Protein AF-A0A432I311-F1 (afdb_monomer_lite)

Radius of gyration: 14.48 Å; chains: 1; bounding box: 32×39×32 Å

pLDDT: mean 94.28, std 9.29, range [42.91, 98.44]

Sequence (109 aa):
MNHTLLIEANDCALIIVDVQTTFTDKLPEAKRQPLINRICWIISVARWLDIPIVVTAEDVARLGGVAPDIQRHLPKDAKVYDKMVFGIAGNPDILDAIDRLGRHTLILV

Secondary structure (DSSP, 8-state):
--------GGGEEEEEE--BHHHHTTS-HHHHHHHHHHHHHHHHHHHHTT--EEEEEE-HHHH-SB-HHHHHHS-TTPPEEEESSSSGGG-HHHHHHHHTTT-SEEEE-

Structure (mmCIF, N/CA/C/O backbone):
data_AF-A0A432I311-F1
#
_entry.id   AF-A0A432I311-F1
#
loop_
_atom_site.group_PDB
_atom_site.id
_atom_site.type_symbol
_atom_site.label_atom_id
_atom_site.label_alt_id
_atom_site.label_comp_id
_atom_site.label_asym_id
_atom_site.label_entity_id
_atom_site.label_seq_id
_atom_site.pdbx_PDB_ins_code
_atom_site.Cartn_x
_atom_site.Cartn_y
_atom_site.Cartn_z
_atom_site.occupancy
_atom_site.B_iso_or_equiv
_atom_site.auth_seq_id
_atom_site.auth_comp_id
_atom_site.auth_asym_id
_atom_site.auth_atom_id
_atom_site.pdbx_PDB_model_num
ATOM 1 N N . MET A 1 1 ? -16.659 27.597 12.096 1.00 42.91 1 MET A N 1
ATOM 2 C CA . MET A 1 1 ? -15.858 26.761 13.012 1.00 42.91 1 MET A CA 1
ATOM 3 C C . MET A 1 1 ? -14.761 26.138 12.168 1.00 42.91 1 MET A C 1
ATOM 5 O O . MET A 1 1 ? -15.089 25.404 11.247 1.00 42.91 1 MET A O 1
ATOM 9 N N . ASN A 1 2 ? -13.497 26.517 12.377 1.00 49.06 2 ASN A N 1
ATOM 10 C CA . ASN A 1 2 ? -12.374 25.851 11.714 1.00 49.06 2 ASN A CA 1
ATOM 11 C C . ASN A 1 2 ? -12.157 24.523 12.435 1.00 49.06 2 ASN A C 1
ATOM 13 O O . ASN A 1 2 ? -11.606 24.507 13.533 1.00 49.06 2 ASN A O 1
ATOM 17 N N . HIS A 1 3 ? -12.638 23.428 11.854 1.00 52.88 3 HIS A N 1
ATOM 18 C CA . HIS A 1 3 ? -12.259 22.105 12.320 1.00 52.88 3 HIS A CA 1
ATOM 19 C C . HIS A 1 3 ? -10.840 21.845 11.827 1.00 52.88 3 HIS A C 1
ATOM 21 O O . HIS A 1 3 ? -10.619 21.620 10.639 1.00 52.88 3 HIS A O 1
ATOM 27 N N . THR A 1 4 ? -9.868 21.920 12.731 1.00 56.97 4 THR A N 1
ATOM 28 C CA . THR A 1 4 ? -8.573 21.288 12.502 1.00 56.97 4 THR A CA 1
ATOM 29 C C . THR A 1 4 ? -8.842 19.788 12.440 1.00 56.97 4 THR A C 1
ATOM 31 O O . THR A 1 4 ? -9.035 19.156 13.474 1.00 56.97 4 THR A O 1
ATOM 34 N N . LEU A 1 5 ? -8.961 19.241 11.231 1.00 68.88 5 LEU A N 1
ATOM 35 C CA . LEU A 1 5 ? -9.078 17.803 11.014 1.00 68.88 5 LEU A CA 1
ATOM 36 C C . LEU A 1 5 ? -7.686 17.206 11.218 1.00 68.88 5 LEU A C 1
ATOM 38 O O . LEU A 1 5 ? -6.852 17.219 10.313 1.00 68.88 5 LEU A O 1
ATOM 42 N N . LEU A 1 6 ? -7.411 16.786 12.451 1.00 84.25 6 LEU A N 1
ATOM 43 C CA . LEU A 1 6 ? -6.282 15.912 12.738 1.00 84.25 6 LEU A CA 1
ATOM 44 C C . LEU A 1 6 ? -6.629 14.492 12.265 1.00 84.25 6 LEU A C 1
ATOM 46 O O . LEU A 1 6 ? -7.791 14.178 12.012 1.00 84.25 6 LEU A O 1
ATOM 50 N N . ILE A 1 7 ? -5.592 13.685 12.040 1.00 90.56 7 ILE A N 1
ATOM 51 C CA . ILE A 1 7 ? -5.746 12.264 11.735 1.00 90.56 7 ILE A CA 1
ATOM 52 C C . ILE A 1 7 ? -5.577 11.499 13.039 1.00 90.56 7 ILE A C 1
ATOM 54 O O . ILE A 1 7 ? -4.524 11.565 13.679 1.00 90.56 7 ILE A O 1
ATOM 58 N N . GLU A 1 8 ? -6.582 10.707 13.375 1.00 93.69 8 GLU A N 1
ATOM 59 C CA . GLU A 1 8 ? -6.595 9.894 14.577 1.00 93.69 8 GLU A CA 1
ATOM 60 C C . GLU A 1 8 ? -6.000 8.531 14.228 1.00 93.69 8 GLU A C 1
ATOM 62 O O . GLU A 1 8 ? -6.601 7.748 13.496 1.00 93.69 8 GLU A O 1
ATOM 67 N N . ALA A 1 9 ? -4.804 8.236 14.751 1.00 94.81 9 ALA A N 1
ATOM 68 C CA . ALA A 1 9 ? -4.072 7.004 14.433 1.00 94.81 9 ALA A CA 1
ATOM 69 C C . ALA A 1 9 ? -4.897 5.730 14.703 1.00 94.81 9 ALA A C 1
ATOM 71 O O . ALA A 1 9 ? -4.863 4.779 13.930 1.00 94.81 9 ALA A O 1
ATOM 72 N N . ASN A 1 10 ? -5.707 5.739 15.766 1.00 95.56 10 ASN A N 1
ATOM 73 C CA . ASN A 1 10 ? -6.582 4.620 16.119 1.00 95.56 10 ASN A CA 1
ATOM 74 C C . ASN A 1 10 ? -7.856 4.532 15.261 1.00 95.56 10 ASN A C 1
ATOM 76 O O . ASN A 1 10 ? -8.629 3.598 15.442 1.00 95.56 10 ASN A O 1
ATOM 80 N N . ASP A 1 11 ? -8.106 5.479 14.358 1.00 96.50 11 ASP A N 1
ATOM 81 C CA . ASP A 1 11 ? -9.271 5.489 13.466 1.00 96.50 11 ASP A CA 1
ATOM 82 C C . ASP A 1 11 ? -8.873 5.638 11.989 1.00 96.50 11 ASP A C 1
ATOM 84 O O . ASP A 1 11 ? -9.646 6.100 11.142 1.00 96.50 11 ASP A O 1
ATOM 88 N N . CYS A 1 12 ? -7.646 5.230 11.657 1.00 97.19 12 CYS A N 1
ATOM 89 C CA . CYS A 1 12 ? -7.178 5.225 10.284 1.00 97.19 12 CYS A CA 1
ATOM 90 C C . CYS A 1 12 ? -6.582 3.889 9.836 1.00 97.19 12 CYS A C 1
ATOM 92 O O . CYS A 1 12 ? -6.227 3.025 10.640 1.00 97.19 12 CYS A O 1
ATOM 94 N N . ALA A 1 13 ? -6.516 3.723 8.517 1.00 97.44 13 ALA A N 1
ATOM 95 C CA . ALA A 1 13 ? -5.824 2.641 7.834 1.00 97.44 13 ALA A CA 1
ATOM 96 C C . ALA A 1 13 ? -4.971 3.215 6.696 1.00 97.44 13 ALA A C 1
ATOM 98 O O . ALA A 1 13 ? -5.363 4.187 6.044 1.00 97.44 13 ALA A O 1
ATOM 99 N N . LEU A 1 14 ? -3.818 2.600 6.440 1.00 97.81 14 LEU A N 1
ATOM 100 C CA . LEU A 1 14 ? -2.974 2.918 5.293 1.00 97.81 14 LEU A CA 1
ATOM 101 C C . LEU A 1 14 ? -3.310 1.977 4.136 1.00 97.81 14 LEU A C 1
ATOM 103 O O . LEU A 1 14 ? -3.232 0.759 4.281 1.00 97.81 14 LEU A O 1
ATOM 107 N N . ILE A 1 15 ? -3.626 2.538 2.974 1.00 97.81 15 ILE A N 1
ATOM 108 C CA . ILE A 1 15 ? -3.848 1.790 1.740 1.00 97.81 15 ILE A CA 1
ATOM 109 C C . ILE A 1 15 ? -2.723 2.127 0.765 1.00 97.81 15 ILE A C 1
ATOM 111 O O . ILE A 1 15 ? -2.560 3.280 0.369 1.00 97.81 15 ILE A O 1
ATOM 115 N N . ILE A 1 16 ? -1.947 1.116 0.391 1.00 98.19 16 ILE A N 1
ATOM 116 C CA . ILE A 1 16 ? -0.861 1.229 -0.583 1.00 98.19 16 ILE A CA 1
ATOM 117 C C . ILE A 1 16 ? -1.398 0.772 -1.929 1.00 98.19 16 ILE A C 1
ATOM 119 O O . ILE A 1 16 ? -1.769 -0.396 -2.074 1.00 98.19 16 ILE A O 1
ATOM 123 N N . VAL A 1 17 ? -1.430 1.679 -2.900 1.00 97.94 17 VAL A N 1
ATOM 124 C CA . VAL A 1 17 ? -2.106 1.451 -4.175 1.00 97.94 17 VAL A CA 1
ATOM 125 C C . VAL A 1 17 ? -1.087 1.243 -5.280 1.00 97.94 17 VAL A C 1
ATOM 127 O O . VAL A 1 17 ? -0.471 2.185 -5.767 1.00 97.94 17 VAL A O 1
ATOM 130 N N . ASP A 1 18 ? -0.931 -0.011 -5.697 1.00 97.56 18 ASP A N 1
ATOM 131 C CA . ASP A 1 18 ? -0.263 -0.389 -6.945 1.00 97.56 18 ASP A CA 1
ATOM 132 C C . ASP A 1 18 ? 1.143 0.202 -7.096 1.00 97.56 18 ASP A C 1
ATOM 134 O O . ASP A 1 18 ? 1.567 0.625 -8.172 1.00 97.56 18 ASP A O 1
ATOM 138 N N . VAL A 1 19 ? 1.920 0.219 -6.012 1.00 98.06 19 VAL A N 1
ATOM 139 C CA . VAL A 1 19 ? 3.311 0.690 -6.046 1.00 98.06 19 VAL A CA 1
ATOM 140 C C . VAL A 1 19 ? 4.202 -0.408 -6.640 1.00 98.06 19 VAL A C 1
ATOM 142 O O . VAL A 1 19 ? 5.044 -0.987 -5.962 1.00 98.06 19 VAL A O 1
ATOM 145 N N . GLN A 1 20 ? 3.987 -0.741 -7.912 1.00 98.12 20 GLN A N 1
ATOM 146 C CA . GLN A 1 20 ? 4.696 -1.779 -8.669 1.00 98.12 20 GLN A CA 1
ATOM 147 C C . GLN A 1 20 ? 5.867 -1.181 -9.456 1.00 98.12 20 GLN A C 1
ATOM 149 O O . GLN A 1 20 ? 5.795 -0.048 -9.941 1.00 98.12 20 GLN A O 1
ATOM 154 N N . THR A 1 21 ? 6.939 -1.957 -9.643 1.00 97.38 21 THR A N 1
ATOM 155 C CA . THR A 1 21 ? 8.124 -1.529 -10.414 1.00 97.38 21 THR A CA 1
ATOM 156 C C . THR A 1 21 ? 7.753 -1.060 -11.823 1.00 97.38 21 THR A C 1
ATOM 158 O O . THR A 1 21 ? 8.185 0.005 -12.251 1.00 97.38 21 THR A O 1
ATOM 161 N N . THR A 1 22 ? 6.848 -1.774 -12.501 1.00 97.75 22 THR A N 1
ATOM 162 C CA . THR A 1 22 ? 6.355 -1.421 -13.845 1.00 97.75 22 THR A CA 1
ATOM 163 C C . THR A 1 22 ? 5.753 -0.012 -13.929 1.00 97.75 22 THR A C 1
ATOM 165 O O . THR A 1 22 ? 5.789 0.622 -14.988 1.00 97.75 22 THR A O 1
ATOM 168 N N . PHE A 1 23 ? 5.199 0.508 -12.831 1.00 97.50 23 PHE A N 1
ATOM 169 C CA . PHE A 1 23 ? 4.671 1.870 -12.770 1.00 97.50 23 PHE A CA 1
ATOM 170 C C . PHE A 1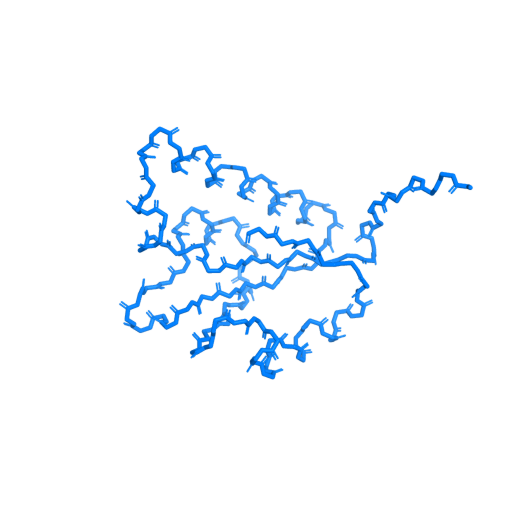 23 ? 5.718 2.876 -12.313 1.00 97.50 23 PHE A C 1
ATOM 172 O O . PHE A 1 23 ? 5.837 3.947 -12.908 1.00 97.50 23 PHE A O 1
ATOM 179 N N . THR A 1 24 ? 6.504 2.540 -11.294 1.00 97.12 24 THR A N 1
ATOM 180 C CA . THR A 1 24 ? 7.494 3.465 -10.736 1.00 97.12 24 THR A CA 1
ATOM 181 C C . THR A 1 24 ? 8.670 3.701 -11.685 1.00 97.12 24 THR A C 1
ATOM 183 O O . THR A 1 24 ? 9.212 4.804 -11.702 1.00 97.12 24 THR A O 1
ATOM 186 N N . ASP A 1 25 ? 8.992 2.745 -12.560 1.00 96.62 25 ASP A N 1
ATOM 187 C CA . ASP A 1 25 ? 10.007 2.880 -13.615 1.00 96.62 25 ASP A CA 1
ATOM 188 C C . ASP A 1 25 ? 9.625 3.857 -14.731 1.00 96.62 25 ASP A C 1
ATOM 190 O O . ASP A 1 25 ? 10.488 4.299 -15.487 1.00 96.62 25 ASP A O 1
ATOM 194 N N . LYS A 1 26 ? 8.352 4.259 -14.813 1.00 97.12 26 LYS A N 1
ATOM 195 C CA . LYS A 1 26 ? 7.915 5.325 -15.727 1.00 97.12 26 LYS A CA 1
ATOM 196 C C . LYS A 1 26 ? 8.326 6.716 -15.238 1.00 97.12 26 LYS A C 1
ATOM 198 O O . LYS A 1 26 ? 8.232 7.684 -15.992 1.00 97.12 26 LYS A O 1
ATOM 203 N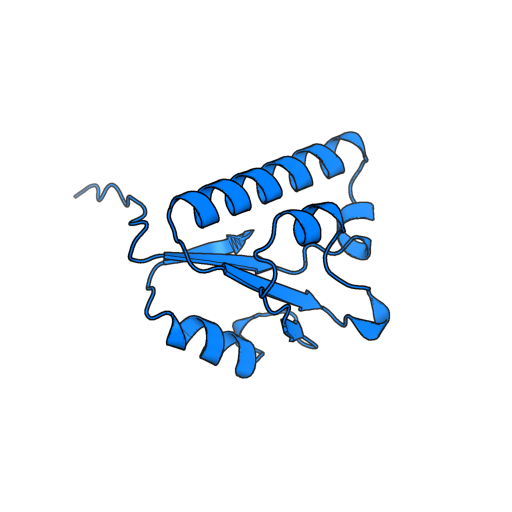 N . LEU A 1 27 ? 8.747 6.844 -13.978 1.00 96.81 27 LEU A N 1
ATOM 204 C CA . LEU A 1 27 ? 9.228 8.102 -13.420 1.00 96.81 27 LEU A CA 1
ATOM 205 C C . LEU A 1 27 ? 10.715 8.307 -13.741 1.00 96.81 27 LEU A C 1
ATOM 207 O O . LEU A 1 27 ? 11.487 7.349 -13.723 1.00 96.81 27 LEU A O 1
ATOM 211 N N . PRO A 1 28 ? 11.166 9.563 -13.929 1.00 97.31 28 PRO A N 1
ATOM 212 C CA . PRO A 1 28 ? 12.591 9.868 -13.951 1.00 97.31 28 PRO A CA 1
ATOM 213 C C . PRO A 1 28 ? 13.274 9.374 -12.672 1.00 97.31 28 PRO A C 1
ATOM 215 O O . PRO A 1 28 ? 12.724 9.529 -11.579 1.00 97.31 28 PRO A O 1
ATOM 218 N N . GLU A 1 29 ? 14.496 8.858 -12.787 1.00 91.56 29 GLU A N 1
ATOM 219 C CA . GLU A 1 29 ? 15.247 8.286 -11.660 1.00 91.56 29 GLU A CA 1
ATOM 220 C C . GLU A 1 29 ? 15.341 9.244 -10.461 1.00 91.56 29 GLU A C 1
ATOM 222 O O . GLU A 1 29 ? 15.054 8.857 -9.327 1.00 91.56 29 GLU A O 1
ATOM 227 N N . ALA A 1 30 ? 15.606 10.528 -10.732 1.00 96.19 30 ALA A N 1
ATOM 228 C CA . ALA A 1 30 ? 15.671 11.592 -9.728 1.00 96.19 30 ALA A CA 1
ATOM 229 C C . ALA A 1 30 ? 14.359 11.804 -8.941 1.00 96.19 30 ALA A C 1
ATOM 231 O O . ALA A 1 30 ? 14.366 12.450 -7.896 1.00 96.19 30 ALA A O 1
ATOM 232 N N . LYS A 1 31 ? 13.226 11.283 -9.430 1.00 96.50 31 LYS A N 1
ATOM 233 C CA . LYS A 1 31 ? 11.914 11.326 -8.763 1.00 96.50 31 LYS A CA 1
ATOM 234 C C . LYS A 1 31 ? 11.491 9.969 -8.196 1.00 96.50 31 LYS A C 1
ATOM 236 O O . LYS A 1 31 ? 10.820 9.948 -7.166 1.00 96.50 31 LYS A O 1
ATOM 241 N N . ARG A 1 32 ? 11.900 8.860 -8.825 1.00 96.94 32 ARG A N 1
ATOM 242 C CA . ARG A 1 32 ? 11.523 7.492 -8.436 1.00 96.94 32 ARG A CA 1
ATOM 243 C C . ARG A 1 32 ? 11.983 7.142 -7.022 1.00 96.94 32 ARG A C 1
ATOM 245 O O . ARG A 1 32 ? 11.143 6.847 -6.177 1.00 96.94 32 ARG A O 1
ATOM 252 N N . GLN A 1 33 ? 13.285 7.218 -6.731 1.00 96.00 33 GLN A N 1
ATOM 253 C CA . GLN A 1 33 ? 13.786 6.808 -5.410 1.00 96.00 33 GLN A CA 1
ATOM 254 C C . GLN A 1 33 ? 13.258 7.699 -4.274 1.00 96.00 33 GLN A C 1
ATOM 256 O O . GLN A 1 33 ? 12.833 7.165 -3.250 1.00 96.00 33 GLN A O 1
ATOM 261 N N . PRO A 1 34 ? 13.189 9.038 -4.423 1.00 97.75 34 PRO A N 1
ATOM 262 C CA . PRO A 1 34 ? 12.578 9.875 -3.395 1.00 97.75 34 PRO A CA 1
ATOM 263 C C . PRO A 1 34 ? 11.094 9.578 -3.154 1.00 97.75 34 PRO A C 1
ATOM 265 O O . PRO A 1 34 ? 10.625 9.767 -2.034 1.00 97.75 34 PRO A O 1
ATOM 268 N N . LEU A 1 35 ? 10.334 9.162 -4.172 1.00 97.62 35 LEU A N 1
ATOM 269 C CA . LEU A 1 35 ? 8.948 8.724 -3.990 1.00 97.62 35 LEU A CA 1
ATOM 270 C C . LEU A 1 35 ? 8.900 7.438 -3.157 1.00 97.62 35 LEU A C 1
ATOM 272 O O . LEU A 1 35 ? 8.263 7.427 -2.107 1.00 97.62 35 LEU A O 1
ATOM 276 N N . ILE A 1 36 ? 9.635 6.403 -3.578 1.00 97.75 36 ILE A N 1
ATOM 277 C CA . ILE A 1 36 ? 9.711 5.117 -2.870 1.00 97.75 36 ILE A CA 1
ATOM 278 C C . ILE A 1 36 ? 10.119 5.315 -1.408 1.00 97.75 36 ILE A C 1
ATOM 280 O O . ILE A 1 36 ? 9.454 4.808 -0.512 1.00 97.75 36 ILE A O 1
ATOM 284 N N . ASN A 1 37 ? 11.148 6.124 -1.145 1.00 97.88 37 ASN A N 1
ATOM 285 C CA . ASN A 1 37 ? 11.622 6.389 0.213 1.00 97.88 37 ASN A CA 1
ATOM 286 C C . ASN A 1 37 ? 10.546 7.034 1.099 1.00 97.88 37 ASN A C 1
ATOM 288 O O . ASN A 1 37 ? 10.445 6.697 2.278 1.00 97.88 37 ASN A O 1
ATOM 292 N N . ARG A 1 38 ? 9.728 7.944 0.550 1.00 98.25 38 ARG A N 1
ATOM 293 C CA . ARG A 1 38 ? 8.616 8.557 1.295 1.00 98.25 38 ARG A CA 1
ATOM 294 C C . ARG A 1 38 ? 7.529 7.539 1.607 1.00 98.25 38 ARG A C 1
ATOM 296 O O . ARG A 1 38 ? 7.055 7.515 2.736 1.00 98.25 38 ARG A O 1
ATOM 303 N N . ILE A 1 39 ? 7.183 6.679 0.651 1.00 98.44 39 ILE A N 1
ATOM 304 C CA . ILE A 1 39 ? 6.207 5.607 0.874 1.00 98.44 39 ILE A CA 1
ATOM 305 C C . ILE A 1 39 ? 6.733 4.644 1.951 1.00 98.44 39 ILE A C 1
ATOM 307 O O . ILE A 1 39 ? 6.034 4.391 2.926 1.00 98.44 39 ILE A O 1
ATOM 311 N N . CYS A 1 40 ? 7.990 4.192 1.864 1.00 98.38 40 CYS A N 1
ATOM 312 C CA . CYS A 1 40 ? 8.624 3.350 2.888 1.00 98.38 40 CYS A CA 1
ATOM 313 C C . CYS A 1 40 ? 8.627 4.004 4.279 1.00 98.38 40 CYS A C 1
ATOM 315 O O . CYS A 1 40 ? 8.408 3.330 5.289 1.00 98.38 40 CYS A O 1
ATOM 317 N N . TRP A 1 41 ? 8.854 5.318 4.345 1.00 98.44 41 TRP A N 1
ATOM 318 C CA . TRP A 1 41 ? 8.775 6.070 5.594 1.00 98.44 41 TRP A CA 1
ATOM 319 C C . TRP A 1 41 ? 7.346 6.086 6.157 1.00 98.44 41 TRP A C 1
ATOM 321 O O . TRP A 1 41 ? 7.170 5.787 7.334 1.00 98.44 41 TRP A O 1
ATOM 331 N N . ILE A 1 42 ? 6.323 6.322 5.326 1.00 98.25 42 ILE A N 1
ATOM 332 C CA . ILE A 1 42 ? 4.908 6.266 5.743 1.00 98.25 42 ILE A CA 1
ATOM 333 C C . ILE A 1 42 ? 4.533 4.863 6.241 1.00 98.25 42 ILE A C 1
ATOM 335 O O . ILE A 1 42 ? 3.908 4.747 7.292 1.00 98.25 42 ILE A O 1
ATOM 339 N N . ILE A 1 43 ? 4.970 3.799 5.557 1.00 98.19 43 ILE A N 1
ATOM 340 C CA . ILE A 1 43 ? 4.781 2.411 6.017 1.00 98.19 43 ILE A CA 1
ATOM 341 C C . ILE A 1 43 ? 5.413 2.217 7.395 1.00 98.19 43 ILE A C 1
ATOM 343 O O . ILE A 1 43 ? 4.809 1.619 8.281 1.00 98.19 43 ILE A O 1
ATOM 347 N N . SER A 1 44 ? 6.623 2.740 7.593 1.00 97.81 44 SER A N 1
ATOM 348 C CA . SER A 1 44 ? 7.338 2.623 8.865 1.00 97.81 44 SER A CA 1
ATOM 349 C C . SER A 1 44 ? 6.610 3.350 9.998 1.00 97.81 44 SER A C 1
ATOM 351 O O . SER A 1 44 ? 6.499 2.804 11.093 1.00 97.81 44 SER A O 1
ATOM 353 N N . VAL A 1 45 ? 6.062 4.541 9.732 1.00 97.38 45 VAL A N 1
ATOM 354 C CA . VAL A 1 45 ? 5.236 5.291 10.692 1.00 97.38 45 VAL A CA 1
ATOM 355 C C . VAL A 1 45 ? 3.937 4.548 10.999 1.00 97.38 45 VAL A C 1
ATOM 357 O O . VAL A 1 45 ? 3.603 4.392 12.169 1.00 97.38 45 VAL A O 1
ATOM 360 N N . ALA A 1 46 ? 3.236 4.039 9.981 1.00 97.12 46 ALA A N 1
ATOM 361 C CA . ALA A 1 46 ? 2.009 3.268 10.169 1.00 97.12 46 ALA A CA 1
ATOM 362 C C . ALA A 1 46 ? 2.253 2.037 11.050 1.00 97.12 46 ALA A C 1
ATOM 364 O O . ALA A 1 46 ? 1.528 1.812 12.012 1.00 97.12 46 ALA A O 1
ATOM 365 N N . ARG A 1 47 ? 3.338 1.300 10.791 1.00 96.56 47 ARG A N 1
ATOM 366 C CA . ARG A 1 47 ? 3.748 0.158 11.618 1.00 96.56 47 ARG A CA 1
ATOM 367 C C . ARG A 1 47 ? 4.103 0.555 13.048 1.00 96.56 47 ARG A C 1
ATOM 369 O O . ARG A 1 47 ? 3.794 -0.191 13.962 1.00 96.56 47 ARG A O 1
ATOM 376 N N . TRP A 1 48 ? 4.777 1.687 13.239 1.00 97.06 48 TRP A N 1
ATOM 377 C CA . TRP A 1 48 ? 5.147 2.170 14.572 1.00 97.06 48 TRP A CA 1
ATOM 378 C C . TRP A 1 48 ? 3.930 2.588 15.411 1.00 97.06 48 TRP A C 1
ATOM 380 O O . TRP A 1 48 ? 3.963 2.460 16.630 1.00 97.06 48 TRP A O 1
ATOM 390 N N . LEU A 1 49 ? 2.868 3.063 14.758 1.00 96.56 49 LEU A N 1
ATOM 391 C CA . LEU A 1 49 ? 1.609 3.476 15.382 1.00 96.56 49 LEU A CA 1
ATOM 392 C C . LEU A 1 49 ? 0.539 2.370 15.403 1.00 96.56 49 LEU A C 1
ATOM 394 O O . LEU A 1 49 ? -0.611 2.663 15.718 1.00 96.56 49 LEU A O 1
ATOM 398 N N . ASP A 1 50 ? 0.885 1.136 15.023 1.00 95.75 50 ASP A N 1
ATOM 399 C CA . ASP A 1 50 ? -0.050 0.007 14.893 1.00 95.75 50 ASP A CA 1
ATOM 400 C C . ASP A 1 50 ? -1.259 0.287 13.966 1.00 95.75 50 ASP A C 1
ATOM 402 O O . ASP A 1 50 ? -2.348 -0.274 14.118 1.00 95.75 50 ASP A O 1
ATOM 406 N N . ILE A 1 51 ? -1.064 1.143 12.958 1.00 97.12 51 ILE A N 1
ATOM 407 C CA . ILE A 1 51 ? -2.060 1.438 11.924 1.00 97.12 51 ILE A CA 1
ATOM 408 C C . ILE A 1 51 ? -2.123 0.250 10.946 1.00 97.12 51 ILE A C 1
ATOM 410 O O . ILE A 1 51 ? -1.090 -0.139 10.387 1.00 97.12 51 ILE A O 1
ATOM 414 N N . PRO A 1 52 ? -3.313 -0.326 10.685 1.00 97.00 52 PRO A N 1
ATOM 415 C CA . PRO A 1 52 ? -3.460 -1.430 9.743 1.00 97.00 52 PRO A CA 1
ATOM 416 C C . PRO A 1 52 ? -3.128 -1.000 8.309 1.00 97.00 52 PRO A C 1
ATOM 418 O O . PRO A 1 52 ? -3.445 0.115 7.889 1.00 97.00 52 PRO A O 1
ATOM 421 N N . ILE A 1 53 ? -2.515 -1.912 7.547 1.00 97.62 53 ILE A N 1
ATOM 422 C CA . ILE A 1 53 ? -2.063 -1.671 6.172 1.00 97.62 53 ILE A CA 1
ATOM 423 C C . ILE A 1 53 ? -2.765 -2.639 5.214 1.00 97.62 53 ILE A C 1
ATOM 425 O O . ILE A 1 53 ? -2.707 -3.853 5.406 1.00 97.62 53 ILE A O 1
ATOM 429 N N . VAL A 1 54 ? -3.370 -2.107 4.152 1.00 97.62 54 VAL A N 1
ATOM 430 C CA . VAL A 1 54 ? -3.887 -2.873 3.006 1.00 97.62 54 VAL A CA 1
ATOM 431 C C . VAL A 1 54 ? -3.043 -2.538 1.785 1.00 97.62 54 VAL A C 1
ATOM 433 O O . VAL A 1 54 ? -2.752 -1.373 1.529 1.00 97.62 54 VAL A O 1
ATOM 436 N N . VAL A 1 55 ? -2.636 -3.553 1.026 1.00 98.25 55 VAL A N 1
ATOM 437 C CA . VAL A 1 55 ? -1.760 -3.378 -0.138 1.00 98.25 55 VAL A CA 1
ATOM 438 C C . VAL A 1 55 ? -2.441 -3.935 -1.371 1.00 98.25 55 VAL A C 1
ATOM 440 O O . VAL A 1 55 ? -2.897 -5.076 -1.349 1.00 98.25 55 VAL A O 1
ATOM 443 N N . THR A 1 56 ? -2.483 -3.163 -2.450 1.00 98.31 56 THR A N 1
ATOM 444 C CA . THR A 1 56 ? -2.997 -3.618 -3.745 1.00 98.31 56 THR A CA 1
ATOM 445 C C . THR A 1 56 ? -1.886 -3.664 -4.784 1.00 98.31 56 THR A C 1
ATOM 447 O O . THR A 1 56 ? -0.896 -2.934 -4.696 1.00 98.31 56 THR A O 1
ATOM 450 N N . ALA A 1 57 ? -2.051 -4.544 -5.764 1.00 98.00 57 ALA A N 1
ATOM 451 C CA . ALA A 1 57 ? -1.281 -4.542 -6.996 1.00 98.00 57 ALA A CA 1
ATOM 452 C C . ALA A 1 57 ? -2.219 -4.853 -8.166 1.00 98.00 57 ALA A C 1
ATOM 454 O O . ALA A 1 57 ? -3.118 -5.684 -8.043 1.00 98.00 57 ALA A O 1
ATOM 455 N N . GLU A 1 58 ? -2.024 -4.182 -9.293 1.00 98.06 58 GLU A N 1
ATOM 456 C CA . GLU A 1 58 ? -2.786 -4.407 -10.515 1.00 98.06 58 GLU A CA 1
ATOM 457 C C . GLU A 1 58 ? -2.172 -5.549 -11.321 1.00 98.06 58 GLU A C 1
ATOM 459 O O . GLU A 1 58 ? -0.977 -5.505 -11.620 1.00 98.06 58 GLU A O 1
ATOM 464 N N . ASP A 1 59 ? -3.000 -6.522 -11.712 1.00 97.44 59 ASP A N 1
ATOM 465 C CA . ASP A 1 59 ? -2.670 -7.581 -12.674 1.00 97.44 59 ASP A CA 1
ATOM 466 C C . ASP A 1 59 ? -1.268 -8.164 -12.431 1.00 97.44 59 ASP A C 1
ATOM 468 O O . ASP A 1 59 ? -0.359 -8.047 -13.260 1.00 97.44 59 ASP A O 1
ATOM 472 N N . VAL A 1 60 ? -1.061 -8.738 -11.239 1.00 97.38 60 VAL A N 1
ATOM 473 C CA . VAL A 1 60 ? 0.265 -9.173 -10.756 1.00 97.38 60 VAL A CA 1
ATOM 474 C C . VAL A 1 60 ? 0.932 -10.136 -11.737 1.00 97.38 60 VAL A C 1
ATOM 476 O O . VAL A 1 60 ? 2.150 -10.081 -11.927 1.00 97.38 60 VAL A O 1
ATOM 479 N N . ALA A 1 61 ? 0.144 -10.988 -12.395 1.00 97.25 61 ALA A N 1
ATOM 480 C CA . ALA A 1 61 ? 0.631 -11.928 -13.397 1.00 97.25 61 ALA A CA 1
ATOM 481 C C . ALA A 1 61 ? 1.305 -11.230 -14.593 1.00 97.25 61 ALA A C 1
ATOM 483 O O . ALA A 1 61 ? 2.300 -11.740 -15.110 1.00 97.25 61 ALA A O 1
ATOM 484 N N . ARG A 1 62 ? 0.793 -10.070 -15.028 1.00 97.81 62 ARG A N 1
ATOM 485 C CA . ARG A 1 62 ? 1.321 -9.327 -16.184 1.00 97.81 62 ARG A CA 1
ATOM 486 C C . ARG A 1 62 ? 2.261 -8.189 -15.799 1.00 97.81 62 ARG A C 1
ATOM 488 O O . ARG A 1 62 ? 3.222 -7.929 -16.520 1.00 97.81 62 ARG A O 1
ATOM 495 N N . LEU A 1 63 ? 1.968 -7.477 -14.716 1.00 97.69 63 LEU A N 1
ATOM 496 C CA . LEU A 1 63 ? 2.644 -6.233 -14.331 1.00 97.69 63 LEU A CA 1
ATOM 497 C C . LEU A 1 63 ? 3.657 -6.417 -13.196 1.00 97.69 63 LEU A C 1
ATOM 499 O O . LEU A 1 63 ? 4.410 -5.486 -12.896 1.00 97.69 63 LEU A O 1
ATOM 503 N N . GLY A 1 64 ? 3.718 -7.611 -12.605 1.00 97.31 64 GLY A N 1
ATOM 504 C CA . GLY A 1 64 ? 4.600 -7.939 -11.493 1.00 97.31 64 GLY A CA 1
ATOM 505 C C . GLY A 1 64 ? 4.057 -7.471 -10.143 1.00 97.31 64 GLY A C 1
ATOM 506 O O . GLY A 1 64 ? 3.088 -6.724 -10.056 1.00 97.31 64 GLY A O 1
ATOM 507 N N . GLY A 1 65 ? 4.687 -7.930 -9.064 1.00 96.44 65 GLY A N 1
ATOM 508 C CA . GLY A 1 65 ? 4.302 -7.556 -7.704 1.00 96.44 65 GLY A CA 1
ATOM 509 C C . GLY A 1 65 ? 4.700 -6.129 -7.314 1.00 96.44 65 GLY A C 1
ATOM 510 O O . GLY A 1 65 ? 5.283 -5.366 -8.091 1.00 96.44 65 GLY A O 1
ATOM 511 N N . VAL A 1 66 ? 4.404 -5.789 -6.060 1.00 97.31 66 VAL A N 1
ATOM 512 C CA . VAL A 1 66 ? 4.806 -4.522 -5.435 1.00 97.31 66 VAL A CA 1
ATOM 513 C C . VAL A 1 66 ? 6.327 -4.355 -5.521 1.00 97.31 66 VAL A C 1
ATOM 515 O O . VAL A 1 66 ? 7.080 -5.329 -5.439 1.00 97.31 66 VAL A O 1
ATOM 518 N N . ALA A 1 67 ? 6.791 -3.117 -5.688 1.00 97.50 67 ALA A N 1
ATOM 519 C CA . ALA A 1 67 ? 8.202 -2.794 -5.817 1.00 97.50 67 ALA A CA 1
ATOM 520 C C . ALA A 1 67 ? 9.011 -3.393 -4.644 1.00 97.50 67 ALA A C 1
ATOM 522 O O . ALA A 1 67 ? 8.572 -3.298 -3.492 1.00 97.50 67 ALA A O 1
ATOM 523 N N . PRO A 1 68 ? 10.202 -3.976 -4.893 1.00 96.56 68 PRO A N 1
ATOM 524 C CA . PRO A 1 68 ? 10.951 -4.715 -3.875 1.00 96.56 68 PRO A CA 1
ATOM 525 C C . PRO A 1 68 ? 11.219 -3.930 -2.589 1.00 96.56 68 PRO A C 1
ATOM 527 O O . PRO A 1 68 ? 11.171 -4.493 -1.497 1.00 96.56 68 PRO A O 1
ATOM 530 N N . ASP A 1 69 ? 11.482 -2.630 -2.705 1.00 96.44 69 ASP A N 1
ATOM 531 C CA . ASP A 1 69 ? 11.725 -1.765 -1.551 1.00 96.44 69 ASP A CA 1
ATOM 532 C C . ASP A 1 69 ? 10.479 -1.636 -0.672 1.00 96.44 69 ASP A C 1
ATOM 534 O O . ASP A 1 69 ? 10.590 -1.742 0.547 1.00 96.44 69 ASP A O 1
ATOM 538 N N . ILE A 1 70 ? 9.296 -1.503 -1.277 1.00 97.75 70 ILE A N 1
ATOM 539 C CA . ILE A 1 70 ? 8.020 -1.490 -0.556 1.00 97.75 70 ILE A CA 1
ATOM 540 C C . ILE A 1 70 ? 7.802 -2.840 0.123 1.00 97.75 70 ILE A C 1
ATOM 542 O O . ILE A 1 70 ? 7.590 -2.882 1.332 1.00 97.75 70 ILE A O 1
ATOM 546 N N . GLN A 1 71 ? 7.950 -3.944 -0.619 1.00 96.75 71 GLN A N 1
ATOM 547 C CA . GLN A 1 71 ? 7.743 -5.303 -0.107 1.00 96.75 71 GLN A CA 1
ATOM 548 C C . GLN A 1 71 ? 8.588 -5.596 1.144 1.00 96.75 71 GLN A C 1
ATOM 550 O O . GLN A 1 71 ? 8.106 -6.233 2.077 1.00 96.75 71 GLN A O 1
ATOM 555 N N . ARG A 1 72 ? 9.837 -5.112 1.196 1.00 96.31 72 ARG A N 1
ATOM 556 C CA . ARG A 1 72 ? 10.727 -5.282 2.362 1.00 96.31 72 ARG A CA 1
ATOM 557 C C . ARG A 1 72 ? 10.278 -4.497 3.599 1.00 96.31 72 ARG A C 1
ATOM 559 O O . ARG A 1 72 ? 10.640 -4.881 4.709 1.00 96.31 72 ARG A O 1
ATOM 566 N N . HIS A 1 73 ? 9.533 -3.405 3.422 1.00 96.44 73 HIS A N 1
ATOM 567 C CA . HIS A 1 73 ? 9.039 -2.572 4.524 1.00 96.44 73 HIS A CA 1
ATOM 568 C C . HIS A 1 73 ? 7.670 -3.019 5.046 1.00 96.44 73 HIS A C 1
ATOM 570 O O . HIS A 1 73 ? 7.290 -2.626 6.153 1.00 96.44 73 HIS A O 1
ATOM 576 N N . LEU A 1 74 ? 6.944 -3.854 4.302 1.00 96.25 74 LEU A N 1
ATOM 577 C CA . LEU A 1 74 ? 5.665 -4.402 4.743 1.00 96.25 74 LEU A CA 1
ATOM 578 C C . LEU A 1 74 ? 5.819 -5.362 5.939 1.00 96.25 74 LEU A C 1
ATOM 580 O O . LEU A 1 74 ? 6.881 -5.968 6.130 1.00 96.25 74 LEU A O 1
ATOM 584 N N . PRO A 1 75 ? 4.761 -5.532 6.754 1.00 91.94 75 PRO A N 1
ATOM 585 C CA . PRO A 1 75 ? 4.633 -6.688 7.639 1.00 91.94 75 PRO A CA 1
ATOM 586 C C . PRO A 1 75 ? 4.833 -8.003 6.870 1.00 91.94 75 PRO A C 1
ATOM 588 O O . PRO A 1 75 ? 4.454 -8.113 5.705 1.00 91.94 75 PRO A O 1
ATOM 591 N N . LYS A 1 76 ? 5.434 -9.016 7.509 1.00 88.31 76 LYS A N 1
ATOM 592 C CA . LYS A 1 76 ? 5.764 -10.296 6.844 1.00 88.31 76 LYS A CA 1
ATOM 593 C C . LYS A 1 76 ? 4.531 -11.043 6.329 1.00 88.31 76 LYS A C 1
ATOM 595 O O . LYS A 1 76 ? 4.636 -11.813 5.383 1.00 88.31 76 LYS A O 1
ATOM 600 N N . ASP A 1 77 ? 3.400 -10.829 6.979 1.00 88.75 77 ASP A N 1
ATOM 601 C CA . ASP A 1 77 ? 2.089 -11.409 6.718 1.00 88.75 77 ASP A CA 1
ATOM 602 C C . ASP A 1 77 ? 1.164 -10.462 5.937 1.00 88.75 77 ASP A C 1
ATOM 604 O O . ASP A 1 77 ? -0.015 -10.765 5.750 1.00 88.75 77 ASP A O 1
ATOM 608 N N . ALA A 1 78 ? 1.682 -9.326 5.451 1.00 91.38 78 ALA A N 1
ATOM 609 C CA . ALA A 1 78 ? 0.900 -8.399 4.648 1.00 91.38 78 ALA A CA 1
ATOM 610 C C . ALA A 1 78 ? 0.408 -9.084 3.368 1.00 91.38 78 ALA A C 1
ATOM 612 O O . ALA A 1 78 ? 1.190 -9.479 2.498 1.00 91.38 78 ALA A O 1
ATOM 613 N N . LYS A 1 79 ? -0.914 -9.194 3.243 1.00 94.00 79 LYS A N 1
ATOM 614 C CA . LYS A 1 79 ? -1.561 -9.675 2.027 1.00 94.00 79 LYS A CA 1
ATOM 615 C C . LYS A 1 79 ? -1.535 -8.576 0.965 1.00 94.00 79 LYS A C 1
ATOM 617 O O . LYS A 1 79 ? -2.039 -7.479 1.195 1.00 94.00 79 LYS A O 1
ATOM 622 N N . VAL A 1 80 ? -0.997 -8.905 -0.208 1.00 97.06 80 VAL A N 1
ATOM 623 C CA . VAL A 1 80 ? -1.131 -8.089 -1.420 1.00 97.06 80 VAL A CA 1
ATOM 624 C C . VAL A 1 80 ? -2.367 -8.566 -2.176 1.00 97.06 80 VAL A C 1
ATOM 626 O O . VAL A 1 80 ? -2.463 -9.738 -2.537 1.00 97.06 80 VAL A O 1
ATOM 629 N N . TYR A 1 81 ? -3.326 -7.671 -2.384 1.00 97.69 81 TYR A N 1
ATOM 630 C CA . TYR A 1 81 ? -4.536 -7.943 -3.147 1.00 97.69 81 TYR A CA 1
ATOM 631 C C . TYR A 1 81 ? -4.274 -7.677 -4.629 1.00 97.69 81 TYR A C 1
ATOM 633 O O . TYR A 1 81 ? -4.104 -6.526 -5.031 1.00 97.69 81 TYR A O 1
ATOM 641 N N . ASP A 1 82 ? -4.245 -8.746 -5.424 1.00 97.44 82 ASP A N 1
ATOM 642 C CA . ASP A 1 82 ? -4.221 -8.652 -6.884 1.00 97.44 82 ASP A CA 1
ATOM 643 C C . ASP A 1 82 ? -5.590 -8.174 -7.388 1.00 97.44 82 ASP A C 1
ATOM 645 O O . ASP A 1 82 ? -6.626 -8.744 -7.026 1.00 97.44 82 ASP A O 1
ATOM 649 N N . LYS A 1 83 ? -5.617 -7.101 -8.182 1.00 95.88 83 LYS A N 1
ATOM 650 C CA . LYS A 1 83 ? -6.854 -6.523 -8.716 1.00 95.88 83 LYS A CA 1
ATOM 651 C C . LYS A 1 83 ? -6.811 -6.370 -10.230 1.00 95.88 83 LYS A C 1
ATOM 653 O O . LYS A 1 83 ? -5.842 -5.888 -10.806 1.00 95.88 83 LYS A O 1
ATOM 658 N N . MET A 1 84 ? -7.946 -6.690 -10.849 1.00 96.06 84 MET A N 1
ATOM 659 C CA . MET A 1 84 ? -8.195 -6.537 -12.290 1.00 96.06 84 MET A CA 1
ATOM 660 C C . MET A 1 84 ? -9.083 -5.326 -12.614 1.00 96.06 84 MET A C 1
ATOM 662 O O . MET A 1 84 ? -9.637 -5.216 -13.704 1.00 96.06 84 MET A O 1
ATOM 666 N N . VAL A 1 85 ? -9.247 -4.422 -11.647 1.00 94.81 85 VAL A N 1
ATOM 667 C CA . VAL A 1 85 ? -10.020 -3.182 -11.763 1.00 94.81 85 VAL A CA 1
ATOM 668 C C . VAL A 1 85 ? -9.169 -2.011 -11.287 1.00 94.81 85 VAL A C 1
ATOM 670 O O . VAL A 1 85 ? -8.344 -2.160 -10.385 1.00 94.81 85 VAL A O 1
ATOM 673 N N . PHE A 1 86 ? -9.374 -0.828 -11.869 1.00 93.06 86 PHE A N 1
ATOM 674 C CA . PHE A 1 86 ? -8.583 0.348 -11.498 1.00 93.06 86 PHE A CA 1
ATOM 675 C C . PHE A 1 86 ? -8.922 0.854 -10.094 1.00 93.06 86 PHE A C 1
ATOM 677 O O . PHE A 1 86 ? -8.029 1.010 -9.265 1.00 93.06 86 PHE A O 1
ATOM 684 N N . GLY A 1 87 ? -10.207 1.073 -9.807 1.00 92.06 87 GLY A N 1
ATOM 685 C CA . GLY A 1 87 ? -10.651 1.561 -8.503 1.00 92.06 87 GLY A CA 1
ATOM 686 C C . GLY A 1 87 ? -10.688 0.455 -7.450 1.00 92.06 87 GLY A C 1
ATOM 687 O O . GLY A 1 87 ? -11.276 -0.596 -7.693 1.00 92.06 87 GLY A O 1
ATOM 688 N N . ILE A 1 88 ? -10.144 0.728 -6.258 1.00 91.69 88 ILE A N 1
ATOM 689 C CA . ILE A 1 88 ? -10.198 -0.183 -5.099 1.00 91.69 88 ILE A CA 1
ATOM 690 C C . ILE A 1 88 ? -11.637 -0.618 -4.798 1.00 91.69 88 ILE A C 1
ATOM 692 O O . ILE A 1 88 ? -11.899 -1.804 -4.624 1.00 91.69 88 ILE A O 1
ATOM 696 N N . ALA A 1 89 ? -12.578 0.331 -4.824 1.00 90.19 89 ALA A N 1
ATOM 697 C CA . ALA A 1 89 ? -13.993 0.071 -4.566 1.00 90.19 89 ALA A CA 1
ATOM 698 C C . ALA A 1 89 ? -14.676 -0.826 -5.618 1.00 90.19 89 ALA A C 1
ATOM 700 O O . ALA A 1 89 ? -15.798 -1.274 -5.414 1.00 90.19 89 ALA A O 1
ATOM 701 N N . GLY A 1 90 ? -14.018 -1.098 -6.748 1.00 92.62 90 GLY A N 1
ATOM 702 C CA . GLY A 1 90 ? -14.497 -2.062 -7.736 1.00 92.62 90 GLY A CA 1
ATOM 703 C C . GLY A 1 90 ? -14.157 -3.515 -7.396 1.00 92.62 90 GLY A C 1
ATOM 704 O O . GLY A 1 90 ? -14.586 -4.406 -8.124 1.00 92.62 90 GLY A O 1
ATOM 705 N N . ASN A 1 91 ? -13.362 -3.767 -6.349 1.00 95.50 91 ASN A N 1
ATOM 706 C CA . ASN A 1 91 ? -12.966 -5.106 -5.922 1.00 95.50 91 ASN A CA 1
ATOM 707 C C . ASN A 1 91 ? -13.587 -5.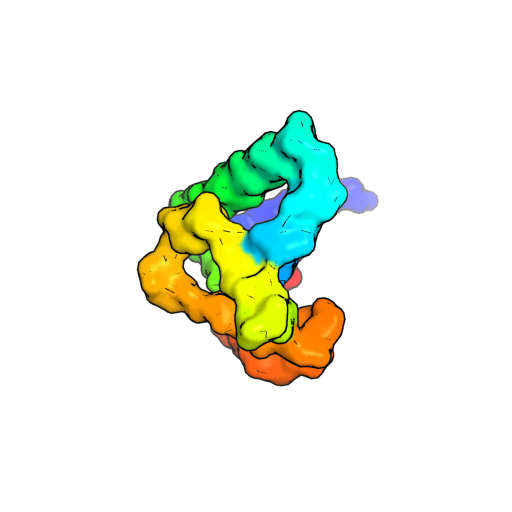424 -4.544 1.00 95.50 91 ASN A C 1
ATOM 709 O O . ASN A 1 91 ? -13.112 -4.893 -3.535 1.00 95.50 91 ASN A O 1
ATOM 713 N N . PRO A 1 92 ? -14.623 -6.285 -4.487 1.00 95.38 92 PRO A N 1
ATOM 714 C CA . PRO A 1 92 ? -15.314 -6.626 -3.243 1.00 95.38 92 PRO A CA 1
ATOM 715 C C . PRO A 1 92 ? -14.388 -7.169 -2.153 1.00 95.38 92 PRO A C 1
ATOM 717 O O . PRO A 1 92 ? -14.528 -6.787 -0.999 1.00 95.38 92 PRO A O 1
ATOM 720 N N . ASP A 1 93 ? -13.383 -7.975 -2.507 1.00 95.44 93 ASP A N 1
ATOM 721 C CA . ASP A 1 93 ? -12.468 -8.560 -1.521 1.00 95.44 93 ASP A CA 1
ATOM 722 C C . ASP A 1 93 ? -11.623 -7.495 -0.812 1.00 95.44 93 ASP A C 1
ATOM 724 O O . ASP A 1 93 ? -11.276 -7.650 0.364 1.00 95.44 93 ASP A O 1
ATOM 728 N N . ILE A 1 94 ? -11.274 -6.421 -1.530 1.00 96.69 94 ILE A N 1
ATOM 729 C CA . ILE A 1 94 ? -10.504 -5.301 -0.982 1.00 96.69 94 ILE A CA 1
ATOM 730 C C . ILE A 1 94 ? -11.409 -4.413 -0.130 1.00 96.69 94 ILE A C 1
ATOM 732 O O . ILE A 1 94 ? -10.998 -4.024 0.962 1.00 96.69 94 ILE A O 1
ATOM 736 N N . LEU A 1 95 ? -12.636 -4.131 -0.582 1.00 95.88 95 LEU A N 1
ATOM 737 C CA . LEU A 1 95 ? -13.622 -3.401 0.221 1.00 95.88 95 LEU A CA 1
ATOM 738 C C . LEU A 1 95 ? -13.916 -4.121 1.532 1.00 95.88 95 LEU A C 1
ATOM 740 O O . LEU A 1 95 ? -13.741 -3.539 2.593 1.00 95.88 95 LEU A O 1
ATOM 744 N N . ASP A 1 96 ? -14.225 -5.412 1.469 1.00 96.56 96 ASP A N 1
ATOM 745 C CA . ASP A 1 96 ? -14.461 -6.235 2.648 1.00 96.56 96 ASP A CA 1
ATOM 746 C C . ASP A 1 96 ? -13.250 -6.237 3.593 1.00 96.56 96 ASP A C 1
ATOM 748 O O . ASP A 1 96 ? -13.390 -6.283 4.816 1.00 96.56 96 ASP A O 1
ATOM 752 N N . ALA A 1 97 ? -12.029 -6.232 3.045 1.00 96.06 97 ALA A N 1
ATOM 753 C CA . ALA A 1 97 ? -10.815 -6.151 3.846 1.00 96.06 97 ALA A CA 1
ATOM 754 C C . ALA A 1 97 ? -10.680 -4.809 4.564 1.00 96.06 97 ALA A C 1
ATOM 756 O O . ALA A 1 97 ? -10.291 -4.816 5.728 1.00 96.06 97 ALA A O 1
ATOM 757 N N . ILE A 1 98 ? -11.010 -3.703 3.894 1.00 96.06 98 ILE A N 1
ATOM 758 C CA . ILE A 1 98 ? -11.000 -2.352 4.462 1.00 96.06 98 ILE A CA 1
ATOM 759 C C . ILE A 1 98 ? -12.104 -2.206 5.516 1.00 96.06 98 ILE A C 1
ATOM 761 O O . ILE A 1 98 ? -11.821 -1.770 6.630 1.00 96.06 98 ILE A O 1
ATOM 765 N N . ASP A 1 99 ? -13.326 -2.643 5.213 1.00 96.44 99 ASP A N 1
ATOM 766 C CA . ASP A 1 99 ? -14.485 -2.539 6.106 1.00 96.44 99 ASP A CA 1
ATOM 767 C 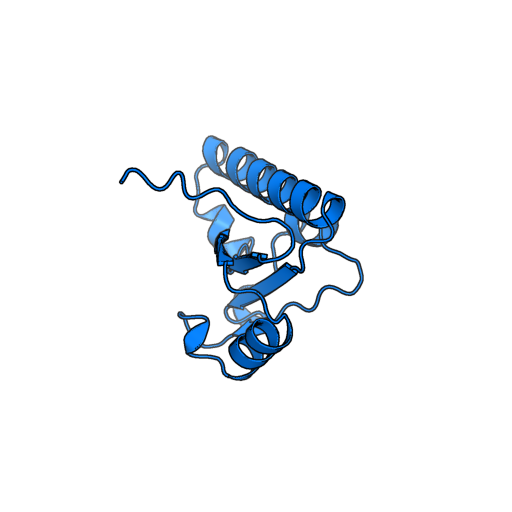C . ASP A 1 99 ? -14.265 -3.312 7.413 1.00 96.44 99 ASP A C 1
ATOM 769 O O . ASP A 1 99 ? -14.574 -2.820 8.500 1.00 96.44 99 ASP A O 1
ATOM 773 N N . ARG A 1 100 ? -13.635 -4.495 7.341 1.00 97.31 100 ARG A N 1
ATOM 774 C CA . ARG A 1 100 ? -13.262 -5.291 8.525 1.00 97.31 100 ARG A CA 1
ATOM 775 C C . ARG A 1 100 ? -12.280 -4.592 9.467 1.00 97.31 100 ARG A C 1
ATOM 777 O O . ARG A 1 100 ? -12.185 -5.003 10.622 1.00 97.31 100 ARG A O 1
ATOM 784 N N . LEU A 1 101 ? -11.553 -3.568 9.014 1.00 96.38 101 LEU A N 1
ATOM 785 C CA . LEU A 1 101 ? -10.658 -2.797 9.882 1.00 96.38 101 LEU A CA 1
ATOM 786 C C . LEU A 1 101 ? -11.431 -1.868 10.827 1.00 96.38 101 LEU A C 1
ATOM 788 O O . LEU A 1 101 ? -10.878 -1.471 11.852 1.00 96.38 101 LEU A O 1
ATOM 792 N N . GLY A 1 102 ? -12.675 -1.503 10.486 1.00 97.00 102 GLY A N 1
ATOM 793 C CA . GLY A 1 102 ? -13.499 -0.588 11.281 1.00 97.00 102 GLY A CA 1
ATOM 794 C C . GLY A 1 102 ? -12.890 0.810 11.433 1.00 97.00 102 GLY A C 1
ATOM 795 O O . GLY A 1 102 ? -13.034 1.421 12.489 1.00 97.00 102 GLY A O 1
ATOM 796 N N . ARG A 1 103 ? -12.156 1.284 10.416 1.00 96.69 103 ARG A N 1
ATOM 797 C CA . ARG A 1 103 ? -11.476 2.591 10.402 1.00 96.69 103 ARG A CA 1
ATOM 798 C C . ARG A 1 103 ? -12.207 3.552 9.472 1.00 96.69 103 ARG A C 1
ATOM 800 O O . ARG A 1 103 ? -12.540 3.170 8.353 1.00 96.69 103 ARG A O 1
ATOM 807 N N . HIS A 1 104 ? -12.402 4.797 9.896 1.00 95.44 104 HIS A N 1
ATOM 808 C CA . HIS A 1 104 ? -13.157 5.784 9.111 1.00 95.44 104 HIS A CA 1
ATOM 809 C C . HIS A 1 104 ? -12.268 6.662 8.223 1.00 95.44 104 HIS A C 1
ATOM 811 O O . HIS A 1 104 ? -12.753 7.262 7.263 1.00 95.44 104 HIS A O 1
ATOM 817 N N . THR A 1 105 ? -10.965 6.727 8.513 1.00 96.06 105 THR A N 1
ATOM 818 C CA . THR A 1 105 ? -10.002 7.514 7.732 1.00 96.06 105 THR A CA 1
ATOM 819 C C . THR A 1 105 ? -9.072 6.610 6.927 1.00 96.06 105 THR A C 1
ATOM 821 O O . THR A 1 105 ? -8.320 5.815 7.485 1.00 96.06 105 THR A O 1
ATOM 824 N N . LEU A 1 106 ? -9.062 6.757 5.602 1.00 96.38 106 LEU A N 1
ATOM 825 C CA . LEU A 1 106 ? -8.132 6.035 4.730 1.00 96.38 106 LEU A CA 1
ATOM 826 C C . LEU A 1 106 ? -7.018 6.972 4.261 1.00 96.38 106 LEU A C 1
ATOM 828 O O . LEU A 1 106 ? -7.282 8.011 3.656 1.00 96.38 106 LEU A O 1
ATOM 832 N N . ILE A 1 107 ? -5.771 6.593 4.522 1.00 96.62 107 ILE A N 1
ATOM 833 C CA . ILE A 1 107 ? -4.579 7.271 4.010 1.00 96.62 107 ILE A CA 1
ATOM 834 C C . ILE A 1 107 ? -4.142 6.513 2.761 1.00 96.62 107 ILE A C 1
ATOM 836 O O . ILE A 1 107 ? -3.884 5.316 2.840 1.00 96.62 107 ILE A O 1
ATOM 840 N N . LEU A 1 108 ? -4.065 7.191 1.617 1.00 96.69 108 LEU A N 1
ATOM 841 C CA . LEU A 1 108 ? -3.688 6.575 0.344 1.00 96.69 108 LEU A CA 1
ATOM 842 C C . LEU A 1 108 ? -2.257 6.966 -0.031 1.00 96.69 108 LEU A C 1
ATOM 844 O O . LEU A 1 108 ? -1.907 8.148 0.043 1.00 96.69 108 LEU A O 1
ATOM 848 N N . VAL A 1 109 ? -1.460 5.985 -0.455 1.00 95.75 109 VAL A N 1
ATOM 849 C CA . VAL A 1 109 ? -0.102 6.176 -0.997 1.00 95.75 109 VAL A CA 1
ATOM 850 C C . VAL A 1 109 ? 0.133 5.375 -2.263 1.00 95.75 109 VAL A C 1
ATOM 852 O O . VAL A 1 109 ? -0.472 4.287 -2.395 1.00 95.75 109 VAL A O 1
#

Foldseek 3Di:
DPPPDDDDLLQEAEEEEAQAPLVLVVDDPVVSVVVLVVLLVVLVVNVVSVHHYAAEHEPCVPRNDHDPSNVVSHDPPHDYHYDPDRDLVVDVVSVVVVVVSNHDHYHYD

=== Feature glossary ===
The record interleaves many kinds of information about one protein. Here is each kind framed as the question it answers.

Q: What are the backbone torsion angles?
A: φ (phi) and ψ (psi) are the two rotatable backbone dihedrals per residue: φ is the C(i-1)–N–Cα–C torsion, ψ is the N–Cα–C–N(i+1) torsion, both in degrees on (−180°, 180°]. α-helical residues cluster near (−60°, −45°); β-strand residues near (−120°, +130°). A Ramachandran plot is simply a scatter of (φ, ψ) for every residue.

Q: What is the amino-acid chain?
A: This is the polypeptide sequence — one letter per residue, N-terminus first. Length ranges from a few dozen residues for small domains to over a thousand for large multi-domain proteins.

Q: How mobile is each atom in the crystal?
A: For experimental (PDB) structures, the B-factor (temperature factor) quantifies the positional spread of each atom in the crystal — a combination of thermal vibration and static disorder — in units of Å². High B-factors mark flexible loops or poorly resolved regions; low B-factors mark the rigid, well-ordered core.

Q: Are the domains correctly placed relative to each other?
A: Predicted Aligned Error (PAE) is an AlphaFold confidence matrix: entry (i, j) is the expected error in the position of residue j, in ångströms, when the prediction is superimposed on the true structure at residue i. Low PAE within a block of residues means that block is internally rigid and well-predicted; high PAE between two blocks means their relative placement is uncertain even if each block individually is confident.

Q: How confident is the AlphaFold model at each residue?
A: pLDDT is the predicted lDDT-Cα score: AlphaFold's confidence that the local environment of each residue (all inter-atomic distances within 15 Å) is corre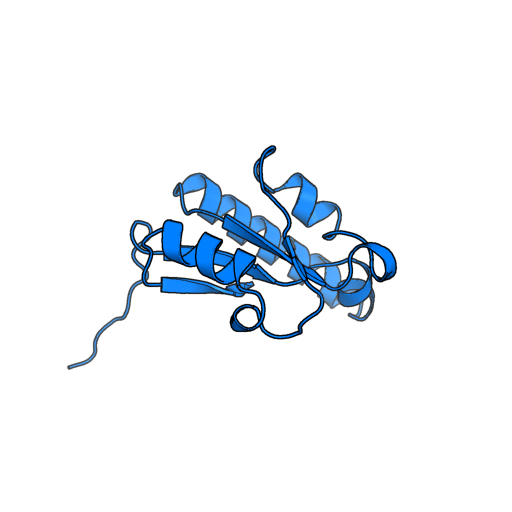ctly placed. It is a per-residue number between 0 and 100, with higher meaning more reliable.

Q: What family and function is it annotated with?
A: Functional annotations link the protein to curated databases. InterPro entries identify conserved domains and families by matching the sequence against member-database signatures (Pfam, PROSITE, CDD, …). Gene Ontology (GO) terms describe molecular function, biological process, and cellular component in a controlled vocabulary. CATH places the structure in a hierarchical fold classification (Class/Architecture/Topology/Homologous-superfamily). The organism is the source species.

Q: How big and how compact is the whole molecule?
A: Three whole-structure scalars: the radius of gyration (RMS distance of Cα from centroid, in Å), the count of Cα–Cα contacts (pairs closer than 8 Å and separated by more than four residues in sequence — i.e. tertiary, not local, contacts), and the bounding-box dimensions. Together they distinguish compact globular folds from extended fibres or disordered chains.

Q: What known structures does this most resemble?
A: The Foldseek neighbor list gives the closest experimentally determined structures in the PDB, ranked by structural alignment. TM-score near 1 means near-identical fold; near 0.3 means only rough topology match. This is how one finds what a novel AlphaFold prediction most resembles in the solved-structure universe.

Q: Which residues are buried vs exposed?
A: SASA measures how much of the protein is reachable by solvent. It is computed by rolling a water-sized probe over the atomic surface and summing the exposed area (Å²). Per-residue SASA distinguishes core (buried, low SASA) from surface (exposed, high SASA) residues; total SASA is a whole-molecule size measure.

Q: Which residues are in helices, strands, or loops?
A: Eight-state secondary structure (DSSP): H is the canonical α-helix, G the tighter 3₁₀-helix, I the wider π-helix; E/B are β-structure, T and S are turns and bends, and '-' is everything else. DSSP derives these from the pattern of main-chain N–H···O=C hydrogen bonds, not from the sequence.

Q: Where is each backbone atom in 3D?
A: Structure coordinates are given as an mmCIF _atom_site loop: one row per atom with element, residue name, chain id, sequence number, and x/y/z position in Å. Only the four main-chain atoms per residue are included here; side chains are omitted to keep the record compact.

Q: What if only a Cα trace is available?
A: Three-state secondary structure (P-SEA) collapses the eight DSSP classes into helix (a), strand (b), and coil (c). P-SEA assigns these from Cα geometry alone — distances and angles — without requiring backbone oxygens, so it works on any Cα trace.

Q: What do the rendered images show?
A: The six renders are orthographic views along the three Cartesian axes in both directions. Representation (cartoon, sticks, or surface) and color scheme (sequence-rainbow or by-chain) vary across proteins so the training set covers all the common visualization conventions.

Q: What does the local fold look like, residue by residue?
A: Foldseek's 3Di representation compresses backbone geometry into a per-residue letter drawn from a learned twenty-state alphabet. It captures the tertiary interaction pattern around each residue — which residues are packed against it in space, regardless of where they are in sequence.

Q: What do the diagnostic plots show?
A: The contact map is a binary N×N matrix image: pixel (i, j) is dark where Cα_i and Cα_j are within 8 Å and |i−j|>4. Because the |i−j|>4 filter removes local helical contacts, off-diagonal stripes parallel to 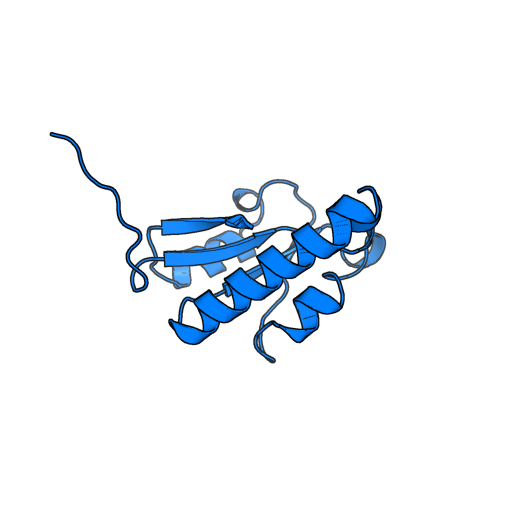the main diagonal indicate parallel β-sheets; stripes perpendicular to it indicate antiparallel β-sheets. The Ramachandran plot scatters every residue's (φ, ψ) pair against the sterically allowed regions. The PAE heatmap renders the predicted-aligned-error matrix.